Protein AF-A0A3M6QU69-F1 (afdb_monomer_lite)

Foldseek 3Di:
DLVVVLVVLVVVLVVLLVVLVVVLVCLVVPPDDPVVSVVSVVVSVVVNVCSVVVSVVVSCVVCVVCPVPPD

Sequence (71 aa):
MKRQFAKNTQARCLAAIELLGAIVGELENSGCDAAGQEKIKRAAGVLIGEIEVGSLSIIYENHPDLDGLGS

Structure (mmCIF, N/CA/C/O backbone):
data_AF-A0A3M6QU69-F1
#
_entry.id   AF-A0A3M6QU69-F1
#
loop_
_atom_site.group_PDB
_atom_site.id
_atom_site.type_symbol
_atom_site.label_atom_id
_atom_site.label_alt_id
_atom_site.label_comp_id
_atom_site.label_asym_id
_atom_site.label_entity_id
_atom_site.label_seq_id
_atom_site.pdbx_PDB_ins_code
_atom_site.Cartn_x
_atom_site.Cartn_y
_atom_site.Cartn_z
_atom_site.occupancy
_atom_site.B_iso_or_equiv
_atom_site.auth_seq_id
_atom_site.auth_comp_id
_atom_site.auth_asym_id
_atom_site.auth_atom_id
_atom_site.pdbx_PDB_model_num
ATOM 1 N N . MET A 1 1 ? 15.400 -9.001 -20.000 1.00 64.44 1 MET A N 1
ATOM 2 C CA . MET A 1 1 ? 15.912 -8.661 -18.653 1.00 64.44 1 MET A CA 1
ATOM 3 C C . MET A 1 1 ? 15.153 -7.481 -18.033 1.00 64.44 1 MET A C 1
ATOM 5 O O . MET A 1 1 ? 14.510 -7.692 -17.017 1.00 64.44 1 MET A O 1
ATOM 9 N N . LYS A 1 2 ? 15.087 -6.305 -18.682 1.00 72.56 2 LYS A N 1
ATOM 10 C CA . LYS A 1 2 ? 14.380 -5.099 -18.179 1.00 72.56 2 LYS A CA 1
ATOM 11 C C . LYS A 1 2 ? 12.894 -5.296 -17.827 1.00 72.56 2 LYS A C 1
ATOM 13 O O . LYS A 1 2 ? 12.462 -4.980 -16.727 1.00 72.56 2 LYS A O 1
ATOM 18 N N . ARG A 1 3 ? 12.117 -5.926 -18.722 1.00 75.75 3 ARG A N 1
ATOM 19 C CA . ARG A 1 3 ? 10.702 -6.271 -18.461 1.00 75.75 3 ARG A CA 1
ATOM 20 C C . ARG A 1 3 ? 10.521 -7.222 -17.272 1.00 75.75 3 ARG A C 1
ATOM 22 O O . ARG A 1 3 ? 9.501 -7.156 -16.602 1.00 75.75 3 ARG A O 1
ATOM 29 N N . GLN A 1 4 ? 11.492 -8.104 -17.014 1.00 83.69 4 GLN A N 1
ATOM 30 C CA . GLN A 1 4 ? 11.429 -9.018 -15.871 1.00 83.69 4 GLN A CA 1
ATOM 31 C C . GLN A 1 4 ? 11.711 -8.278 -14.562 1.00 83.69 4 GLN A C 1
ATOM 33 O O . GLN A 1 4 ? 11.041 -8.541 -13.573 1.00 83.69 4 GLN A O 1
ATOM 38 N N . PHE A 1 5 ? 12.652 -7.330 -14.567 1.00 84.31 5 PHE A N 1
ATOM 39 C CA . PHE A 1 5 ? 12.890 -6.448 -13.426 1.00 84.31 5 PHE A CA 1
ATOM 40 C C . PHE A 1 5 ? 11.636 -5.637 -13.084 1.00 84.31 5 PHE A C 1
ATOM 42 O O . PHE A 1 5 ? 11.164 -5.723 -11.957 1.00 84.31 5 PHE A O 1
ATOM 49 N N . ALA A 1 6 ? 11.035 -4.953 -14.066 1.00 80.81 6 ALA A N 1
ATOM 50 C CA . ALA A 1 6 ? 9.815 -4.171 -13.853 1.00 80.81 6 ALA A CA 1
ATOM 51 C C . ALA A 1 6 ? 8.664 -5.024 -13.291 1.00 80.81 6 ALA A C 1
ATOM 53 O O . ALA A 1 6 ? 8.055 -4.650 -12.292 1.00 80.81 6 ALA A O 1
ATOM 54 N N . LYS A 1 7 ? 8.430 -6.215 -13.864 1.00 84.25 7 LYS A N 1
ATOM 55 C CA . LYS A 1 7 ? 7.428 -7.168 -13.359 1.00 84.25 7 LYS A CA 1
ATOM 56 C C . LYS A 1 7 ? 7.720 -7.631 -11.932 1.00 84.25 7 LYS A C 1
ATOM 58 O O . LYS A 1 7 ? 6.806 -7.698 -11.121 1.00 84.25 7 LYS A O 1
ATOM 63 N N . ASN A 1 8 ? 8.978 -7.940 -11.615 1.00 87.69 8 ASN A N 1
ATOM 64 C CA . ASN A 1 8 ? 9.368 -8.367 -10.271 1.00 87.69 8 ASN A CA 1
ATOM 65 C C . ASN A 1 8 ? 9.192 -7.234 -9.249 1.00 87.69 8 ASN A C 1
ATOM 67 O O . ASN A 1 8 ? 8.726 -7.486 -8.141 1.00 87.69 8 ASN A O 1
ATOM 71 N N . THR A 1 9 ? 9.544 -5.999 -9.614 1.00 86.88 9 THR A N 1
ATOM 72 C CA . THR A 1 9 ? 9.351 -4.816 -8.766 1.00 86.88 9 THR A CA 1
ATOM 73 C C . THR A 1 9 ? 7.865 -4.570 -8.519 1.00 86.88 9 THR A C 1
ATOM 75 O O . THR A 1 9 ? 7.457 -4.508 -7.364 1.00 86.88 9 THR A O 1
ATOM 78 N N . GLN A 1 10 ? 7.040 -4.557 -9.572 1.00 86.19 10 GLN A N 1
ATOM 79 C CA . GLN A 1 10 ? 5.583 -4.422 -9.449 1.00 86.19 10 GLN A CA 1
ATOM 80 C C . GLN A 1 10 ? 4.969 -5.523 -8.579 1.00 86.19 10 GLN A C 1
ATOM 82 O O . GLN A 1 10 ? 4.183 -5.220 -7.689 1.00 86.19 10 GLN A O 1
ATOM 87 N N . ALA A 1 11 ? 5.361 -6.786 -8.775 1.00 88.25 11 ALA A N 1
ATOM 88 C CA . ALA A 1 11 ? 4.848 -7.904 -7.982 1.00 88.25 11 ALA A CA 1
ATOM 89 C C . ALA A 1 11 ? 5.190 -7.771 -6.488 1.00 88.25 11 ALA A C 1
ATOM 91 O O . ALA A 1 11 ? 4.356 -8.057 -5.633 1.00 88.25 11 ALA A O 1
ATOM 92 N N . ARG A 1 12 ? 6.403 -7.306 -6.157 1.00 90.56 12 ARG A N 1
ATOM 93 C CA . ARG A 1 12 ? 6.807 -7.070 -4.762 1.00 90.56 12 ARG A CA 1
ATOM 94 C C . ARG A 1 12 ? 6.051 -5.902 -4.132 1.00 90.56 12 ARG A C 1
ATOM 96 O O . ARG A 1 12 ? 5.661 -6.001 -2.974 1.00 90.56 12 ARG A O 1
ATOM 103 N N . CYS A 1 13 ? 5.851 -4.822 -4.882 1.00 91.56 13 CYS A N 1
ATOM 104 C CA . CYS A 1 13 ? 5.081 -3.665 -4.431 1.00 91.56 13 CYS A CA 1
ATOM 105 C C . CYS A 1 13 ? 3.612 -4.033 -4.199 1.00 91.56 13 CYS A C 1
ATOM 107 O O . CYS A 1 13 ? 3.072 -3.710 -3.146 1.00 91.56 13 CYS A O 1
ATOM 109 N N . LEU A 1 14 ? 3.006 -4.791 -5.118 1.00 92.12 14 LEU A N 1
ATOM 110 C CA . LEU A 1 14 ? 1.638 -5.286 -4.972 1.00 92.12 14 LEU A CA 1
ATOM 111 C C . LEU A 1 14 ? 1.486 -6.149 -3.714 1.00 92.12 14 LEU A C 1
ATOM 113 O O . LEU A 1 14 ? 0.598 -5.892 -2.911 1.00 92.12 14 LEU A O 1
ATOM 117 N N . ALA A 1 15 ? 2.403 -7.093 -3.481 1.00 93.94 15 ALA A N 1
ATOM 118 C CA . ALA A 1 15 ? 2.375 -7.926 -2.279 1.00 93.94 15 AL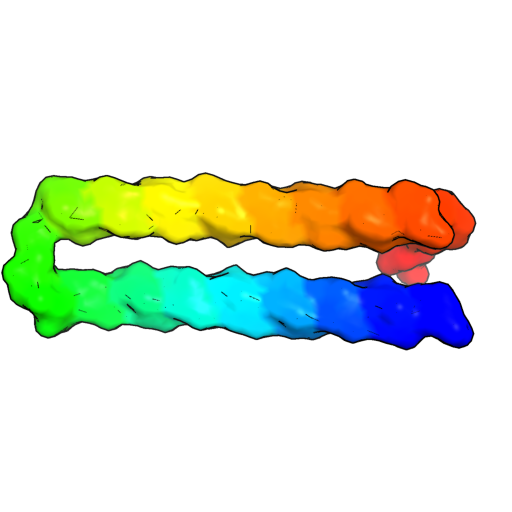A A CA 1
ATOM 119 C C . ALA A 1 15 ? 2.481 -7.101 -0.980 1.00 93.94 15 ALA A C 1
ATOM 121 O O . ALA A 1 15 ? 1.837 -7.417 0.018 1.00 93.94 15 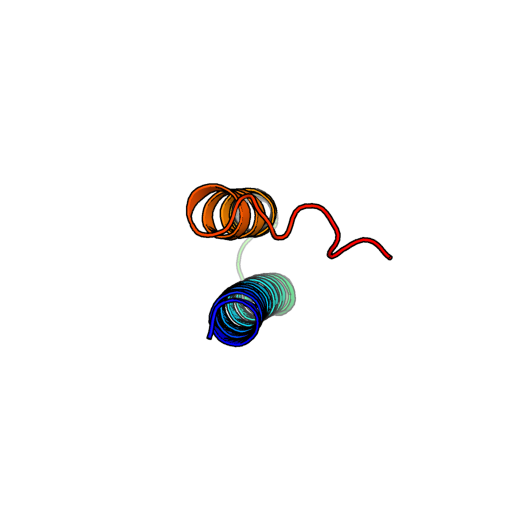ALA A O 1
ATOM 122 N N . ALA A 1 16 ? 3.277 -6.026 -0.973 1.00 93.88 16 ALA A N 1
ATOM 123 C CA . ALA A 1 16 ? 3.376 -5.134 0.182 1.00 93.88 16 ALA A CA 1
ATOM 124 C C . ALA A 1 16 ? 2.075 -4.347 0.424 1.00 93.88 16 ALA A C 1
ATOM 126 O O . ALA A 1 16 ? 1.648 -4.211 1.571 1.00 93.88 16 ALA A O 1
ATOM 127 N N . ILE A 1 17 ? 1.425 -3.876 -0.644 1.00 94.38 17 ILE A N 1
ATOM 128 C CA . ILE A 1 17 ? 0.125 -3.192 -0.573 1.00 94.38 17 ILE A CA 1
ATOM 129 C C . ILE A 1 17 ? -0.956 -4.143 -0.051 1.00 94.38 17 ILE A C 1
ATOM 131 O O . ILE A 1 17 ? -1.708 -3.776 0.849 1.00 94.38 17 ILE A O 1
ATOM 135 N N . GLU A 1 18 ? -1.003 -5.376 -0.556 1.00 94.81 18 GLU A N 1
ATOM 136 C CA . GLU A 1 18 ? -1.943 -6.405 -0.097 1.00 94.81 18 GLU A CA 1
ATOM 137 C C . GLU A 1 18 ? -1.773 -6.704 1.399 1.00 94.81 18 GLU A C 1
ATOM 139 O O . GLU A 1 18 ? -2.761 -6.771 2.131 1.00 94.81 18 GLU A O 1
ATOM 144 N N . LEU A 1 19 ? -0.529 -6.809 1.882 1.00 95.81 19 LEU A N 1
ATOM 145 C CA . LEU A 1 19 ? -0.243 -7.000 3.307 1.00 95.81 19 LEU A CA 1
ATOM 146 C C . LEU A 1 19 ? -0.711 -5.818 4.164 1.00 95.81 19 LEU A C 1
ATOM 148 O O . LEU A 1 19 ? -1.302 -6.029 5.222 1.00 95.81 19 LEU A O 1
ATOM 152 N N . LEU A 1 20 ? -0.480 -4.580 3.717 1.00 94.75 20 LEU A N 1
ATOM 153 C CA . LEU A 1 20 ? -0.970 -3.387 4.414 1.00 94.75 20 LEU A CA 1
ATOM 154 C C . LEU A 1 20 ? -2.503 -3.349 4.445 1.00 94.75 20 LEU A C 1
ATOM 156 O O . LEU A 1 20 ? -3.085 -3.048 5.486 1.00 94.75 20 LEU A O 1
ATOM 160 N N . GLY A 1 21 ? -3.156 -3.713 3.339 1.00 92.81 21 GLY A N 1
ATOM 161 C CA . GLY A 1 21 ? -4.610 -3.837 3.264 1.00 92.81 21 GLY A CA 1
ATOM 162 C C . GLY A 1 21 ? -5.159 -4.891 4.227 1.00 92.81 21 GLY A C 1
ATOM 163 O O . GLY A 1 21 ? -6.137 -4.629 4.924 1.00 92.81 21 GLY A O 1
ATOM 164 N N . ALA A 1 22 ? -4.500 -6.047 4.332 1.00 94.19 22 ALA A N 1
ATOM 165 C CA . ALA A 1 22 ? -4.872 -7.094 5.282 1.00 94.19 22 ALA A CA 1
ATOM 166 C C . ALA A 1 22 ? -4.733 -6.624 6.738 1.00 94.19 22 ALA A C 1
ATOM 168 O O . ALA A 1 22 ? -5.654 -6.810 7.529 1.00 94.19 22 ALA A O 1
ATOM 169 N N . ILE A 1 23 ? -3.630 -5.945 7.082 1.00 91.81 23 ILE A N 1
ATOM 170 C CA . ILE A 1 23 ? -3.443 -5.347 8.415 1.00 91.81 23 ILE A CA 1
ATOM 171 C C . ILE A 1 23 ? -4.589 -4.384 8.729 1.00 91.81 23 ILE A C 1
ATOM 173 O O . ILE A 1 23 ? -5.147 -4.434 9.821 1.00 91.81 23 ILE A O 1
ATOM 177 N N . VAL A 1 24 ? -4.960 -3.531 7.770 1.00 93.00 24 VAL A N 1
ATOM 178 C CA . VAL A 1 24 ? -6.077 -2.592 7.925 1.00 93.00 24 VAL A CA 1
ATOM 179 C C . VAL A 1 24 ? -7.413 -3.316 8.105 1.00 93.00 24 VAL A C 1
ATOM 181 O O . VAL A 1 24 ? -8.207 -2.895 8.943 1.00 93.00 24 VAL A O 1
ATOM 184 N N . GLY A 1 25 ? -7.656 -4.400 7.365 1.00 89.94 25 GLY A N 1
ATOM 185 C CA . GLY A 1 25 ? -8.871 -5.212 7.488 1.00 89.94 25 GLY A CA 1
ATOM 186 C C . GLY A 1 25 ? -9.013 -5.894 8.852 1.00 89.94 25 GLY A C 1
ATOM 187 O O . GLY A 1 25 ? -10.115 -5.987 9.382 1.00 89.94 25 GLY A O 1
ATOM 188 N N . GLU A 1 26 ? -7.901 -6.297 9.466 1.00 93.38 26 GLU A N 1
ATOM 189 C CA . GLU A 1 26 ? -7.891 -6.925 10.794 1.00 93.38 26 GLU A CA 1
ATOM 190 C C . GLU A 1 26 ? -8.003 -5.915 11.954 1.00 93.38 26 GLU A C 1
ATOM 192 O O . GLU A 1 26 ? -8.255 -6.304 13.099 1.00 93.38 26 GLU A O 1
ATOM 197 N N . LEU A 1 27 ? -7.861 -4.606 11.696 1.00 91.31 27 LEU A N 1
ATOM 198 C CA . LEU A 1 27 ? -7.909 -3.583 12.751 1.00 91.31 27 LEU A CA 1
ATOM 199 C C . LEU A 1 27 ? -9.231 -3.572 13.513 1.00 91.31 27 LEU A C 1
ATOM 201 O O . LEU A 1 27 ? -9.226 -3.340 14.722 1.00 91.31 27 LEU A O 1
ATOM 205 N N . GLU A 1 28 ? -10.342 -3.846 12.835 1.00 82.31 28 GLU A N 1
ATOM 206 C CA . GLU A 1 28 ? -11.677 -3.814 13.442 1.00 82.31 28 GLU A CA 1
ATOM 207 C C . GLU A 1 28 ? -11.863 -4.935 14.477 1.00 82.31 28 GLU A C 1
ATOM 209 O O . GLU A 1 28 ? -12.602 -4.765 15.444 1.00 82.31 28 GLU A O 1
ATOM 214 N N . ASN A 1 29 ? -11.105 -6.030 14.344 1.00 89.06 29 ASN A N 1
ATOM 215 C CA . ASN A 1 29 ? -11.116 -7.176 15.259 1.00 89.06 29 ASN A CA 1
ATOM 216 C C . ASN A 1 29 ? -9.965 -7.153 16.284 1.00 89.06 29 ASN A C 1
ATOM 218 O O . ASN A 1 29 ? -9.884 -8.023 17.149 1.00 89.06 29 ASN A O 1
ATOM 222 N N . SER A 1 30 ? -9.073 -6.160 16.217 1.00 87.19 30 SER A N 1
ATOM 223 C CA . SER A 1 30 ? -7.845 -6.099 17.029 1.00 87.19 30 SER A CA 1
ATOM 224 C C . SER A 1 3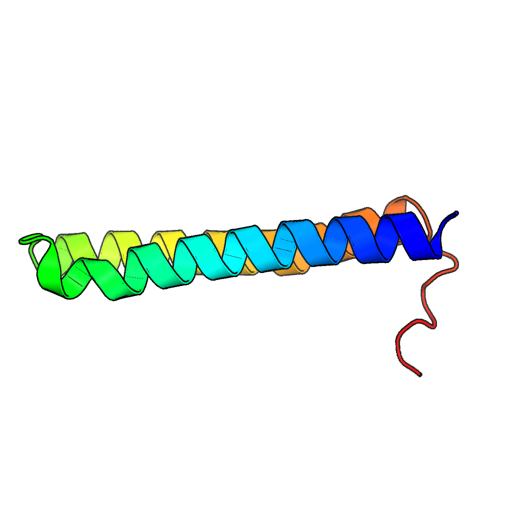0 ? -8.050 -5.657 18.485 1.00 87.19 30 SER A C 1
ATOM 226 O O . SER A 1 30 ? -7.113 -5.698 19.282 1.00 87.19 30 SER A O 1
ATOM 228 N N . GLY A 1 31 ? -9.248 -5.177 18.841 1.00 87.81 31 GLY A N 1
ATOM 229 C CA . GLY A 1 31 ? -9.515 -4.556 20.144 1.00 87.81 31 GLY A CA 1
ATOM 230 C C . GLY A 1 31 ? -8.882 -3.166 20.322 1.00 87.81 31 GLY A C 1
ATOM 231 O O . GLY A 1 31 ? -8.957 -2.598 21.411 1.00 87.81 31 GLY A O 1
ATOM 232 N N . CYS A 1 32 ? -8.270 -2.606 19.271 1.00 89.81 32 CYS A N 1
ATOM 233 C CA . CYS A 1 32 ? -7.789 -1.226 19.241 1.00 89.81 32 CYS A CA 1
ATOM 234 C C . CYS A 1 32 ? -8.971 -0.241 19.260 1.00 89.81 32 CYS A C 1
ATOM 236 O O . CYS A 1 32 ? -10.013 -0.507 18.659 1.00 89.81 32 CYS A O 1
ATOM 238 N N . ASP A 1 33 ? -8.819 0.904 19.927 1.00 94.06 33 ASP A N 1
ATOM 239 C CA . ASP A 1 33 ? -9.846 1.944 19.934 1.00 94.06 33 ASP A CA 1
ATOM 240 C C . ASP A 1 33 ? -9.965 2.636 18.564 1.00 94.06 33 ASP A C 1
ATOM 242 O O . ASP A 1 33 ? -9.057 2.599 17.735 1.00 94.06 33 ASP A O 1
ATOM 246 N N . ALA A 1 34 ? -11.096 3.296 18.305 1.00 91.69 34 ALA A N 1
ATOM 247 C CA . ALA A 1 34 ? -11.350 3.921 17.003 1.00 91.69 34 ALA A CA 1
ATOM 248 C C . ALA A 1 34 ? -10.273 4.957 16.615 1.00 91.69 34 ALA A C 1
ATOM 250 O O . ALA A 1 34 ? -9.915 5.086 15.444 1.00 91.69 34 ALA A O 1
ATOM 251 N N . ALA A 1 35 ? -9.721 5.676 17.599 1.00 93.69 35 ALA A N 1
ATOM 252 C CA . ALA A 1 35 ? -8.669 6.661 17.371 1.00 93.69 35 ALA A CA 1
ATOM 253 C C . ALA A 1 35 ? -7.336 6.011 16.958 1.00 93.69 35 ALA A C 1
ATOM 255 O O . ALA A 1 35 ? -6.642 6.530 16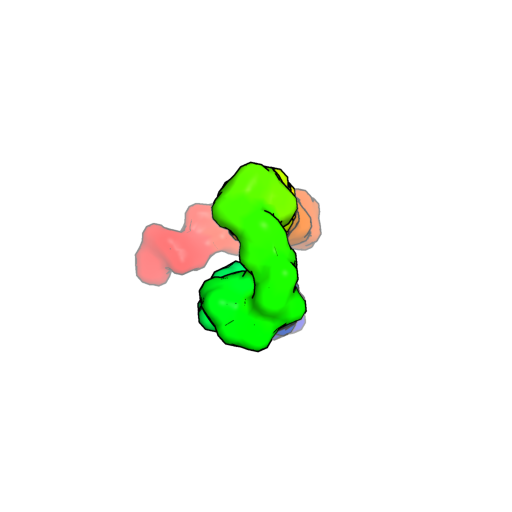.080 1.00 93.69 35 ALA A O 1
ATOM 256 N N . GLY A 1 36 ? -6.967 4.887 17.574 1.00 93.44 36 GLY A N 1
ATOM 257 C CA . GLY A 1 36 ? -5.800 4.092 17.212 1.00 93.44 36 GLY A CA 1
ATOM 258 C C . GLY A 1 36 ? -5.968 3.419 15.854 1.00 93.44 36 GLY A C 1
ATOM 259 O O . GLY A 1 36 ? -5.057 3.494 15.028 1.00 93.44 36 GLY A O 1
ATOM 260 N N . GLN A 1 37 ? -7.154 2.872 15.576 1.00 93.75 37 GLN A N 1
ATOM 261 C CA . GLN A 1 37 ? -7.486 2.310 14.267 1.00 93.75 37 GLN A CA 1
ATOM 262 C C . GLN A 1 37 ? -7.316 3.351 13.156 1.00 93.75 37 GLN A C 1
ATOM 264 O O . GLN A 1 37 ? -6.651 3.067 12.163 1.00 93.75 37 GLN A O 1
A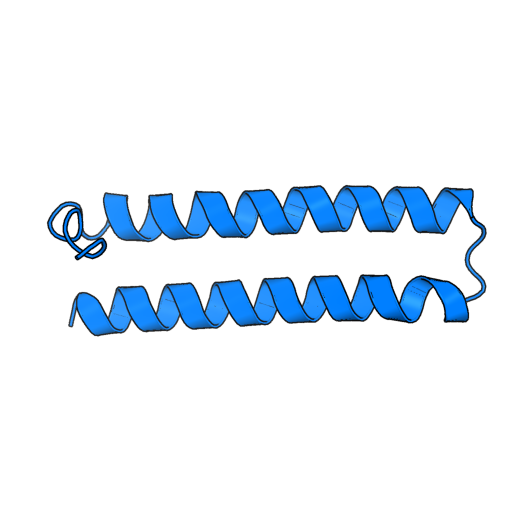TOM 269 N N . GLU A 1 38 ? -7.827 4.576 13.330 1.00 94.44 38 GLU A N 1
ATOM 270 C CA . GLU A 1 38 ? -7.670 5.618 12.307 1.00 94.44 38 GLU A CA 1
ATOM 271 C C . GLU A 1 38 ? -6.225 6.080 12.108 1.00 94.44 38 GLU A C 1
ATOM 273 O O . GLU A 1 38 ? -5.798 6.354 10.984 1.00 94.44 38 GLU A O 1
ATOM 278 N N . LYS A 1 39 ? -5.420 6.124 13.175 1.00 94.50 39 LYS A N 1
ATOM 279 C CA . LYS A 1 39 ? -3.985 6.409 13.031 1.00 94.50 39 LYS A CA 1
ATOM 280 C C . LYS A 1 39 ? -3.293 5.356 12.169 1.00 94.50 39 LYS A C 1
ATOM 282 O O . LYS A 1 39 ? -2.491 5.720 11.309 1.00 94.50 39 LYS A O 1
ATOM 287 N N . ILE A 1 40 ? -3.612 4.078 12.374 1.00 93.44 40 ILE A N 1
ATOM 288 C CA . ILE A 1 40 ? -3.012 2.979 11.610 1.00 93.44 40 ILE A CA 1
ATOM 289 C C . ILE A 1 40 ? -3.530 2.982 10.169 1.00 93.44 40 ILE A C 1
ATOM 291 O O . ILE A 1 40 ? -2.718 2.903 9.251 1.00 93.44 40 ILE A O 1
ATOM 295 N N . LYS A 1 41 ? -4.841 3.167 9.950 1.00 94.25 41 LYS A N 1
ATOM 296 C CA . LYS A 1 41 ? -5.444 3.312 8.612 1.00 94.25 41 LYS A CA 1
ATOM 297 C C . LYS A 1 41 ? -4.769 4.427 7.815 1.00 94.25 41 LYS A C 1
ATOM 299 O O . LYS A 1 41 ? -4.344 4.208 6.682 1.00 94.25 41 LYS A O 1
ATOM 304 N N . ARG A 1 42 ? -4.585 5.602 8.426 1.00 95.44 42 ARG A N 1
ATOM 305 C CA . ARG A 1 42 ? -3.891 6.729 7.791 1.00 95.44 42 ARG A CA 1
ATOM 306 C C . ARG A 1 42 ? -2.432 6.403 7.471 1.00 95.44 42 ARG A C 1
ATOM 308 O O . ARG A 1 42 ? -1.987 6.698 6.366 1.00 95.44 42 ARG A O 1
ATOM 315 N N . ALA A 1 43 ? -1.693 5.811 8.409 1.00 95.00 43 ALA A N 1
ATOM 316 C CA . ALA A 1 43 ? -0.293 5.447 8.188 1.00 95.00 43 ALA A CA 1
ATOM 317 C C . ALA A 1 43 ? -0.141 4.409 7.063 1.00 95.00 43 ALA A C 1
ATOM 319 O O . ALA A 1 43 ? 0.705 4.573 6.188 1.00 95.00 43 ALA A O 1
ATOM 320 N N . ALA A 1 44 ? -1.001 3.388 7.040 1.00 94.50 44 ALA A N 1
ATOM 321 C CA . ALA A 1 44 ? -1.035 2.391 5.978 1.00 94.50 44 ALA A CA 1
ATOM 322 C C . ALA A 1 44 ? -1.355 3.025 4.615 1.00 94.50 44 ALA A C 1
ATOM 324 O O . ALA A 1 44 ? -0.685 2.719 3.635 1.00 94.50 44 ALA A O 1
ATOM 325 N N . GLY A 1 45 ? -2.312 3.958 4.558 1.00 94.38 45 GLY A N 1
ATOM 326 C CA . GLY A 1 45 ? -2.640 4.689 3.330 1.00 94.38 45 GLY A CA 1
ATOM 327 C C . GLY A 1 45 ? -1.471 5.509 2.773 1.00 94.38 45 GLY A C 1
ATOM 328 O O . GLY A 1 45 ? -1.238 5.489 1.567 1.00 94.38 45 GLY A O 1
ATOM 329 N N . VAL A 1 46 ? -0.698 6.180 3.638 1.00 95.81 46 VAL A N 1
ATOM 330 C CA . VAL A 1 46 ? 0.525 6.897 3.224 1.00 95.81 46 VAL A CA 1
ATOM 331 C C . VAL A 1 46 ? 1.549 5.927 2.638 1.00 95.81 46 VAL A C 1
ATOM 333 O O . VAL A 1 46 ? 2.049 6.165 1.543 1.00 95.81 46 VAL A O 1
ATOM 336 N N . LEU A 1 47 ? 1.808 4.808 3.320 1.00 95.19 47 LEU A N 1
ATOM 337 C CA . LEU A 1 47 ? 2.767 3.802 2.856 1.00 95.19 47 LEU A CA 1
ATOM 338 C C . LEU A 1 47 ? 2.357 3.172 1.520 1.00 95.19 47 LEU A C 1
ATOM 340 O O . LEU A 1 47 ? 3.212 2.960 0.667 1.00 95.19 47 LEU A O 1
ATOM 344 N N . ILE A 1 48 ? 1.064 2.899 1.314 1.00 92.75 48 ILE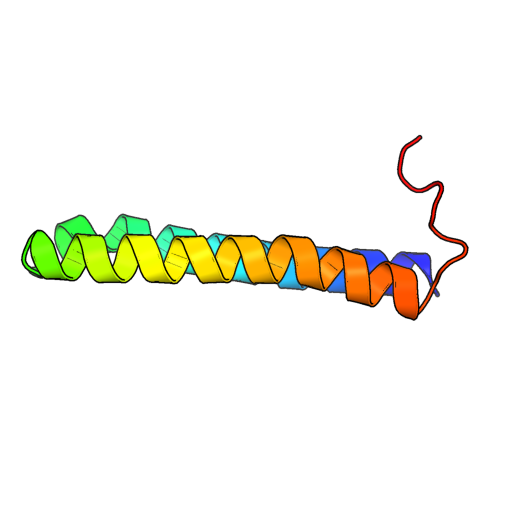 A N 1
ATOM 345 C CA . ILE A 1 48 ? 0.551 2.401 0.029 1.00 92.75 48 ILE A CA 1
ATOM 346 C C . ILE A 1 48 ? 0.869 3.404 -1.084 1.00 92.75 48 ILE A C 1
ATOM 348 O O . ILE A 1 48 ? 1.478 3.022 -2.081 1.00 92.75 48 ILE A O 1
ATOM 352 N N . GLY A 1 49 ? 0.545 4.687 -0.887 1.00 90.56 49 GLY A N 1
ATOM 353 C CA . GLY A 1 49 ? 0.836 5.725 -1.878 1.00 90.56 49 GLY A CA 1
ATOM 354 C C . GLY A 1 49 ? 2.335 5.880 -2.167 1.00 90.56 49 GLY A C 1
ATOM 355 O O . GLY A 1 49 ? 2.734 6.013 -3.323 1.00 90.56 49 GLY A O 1
ATOM 356 N N . GLU A 1 50 ? 3.185 5.807 -1.139 1.00 94.12 50 GLU A N 1
ATOM 357 C CA . GLU A 1 50 ? 4.645 5.837 -1.299 1.00 94.12 50 GLU A CA 1
ATOM 358 C C . GLU A 1 50 ? 5.171 4.629 -2.084 1.00 94.12 50 GLU A C 1
ATOM 360 O O . GLU A 1 50 ? 6.052 4.784 -2.931 1.00 94.12 50 GLU A O 1
ATOM 365 N N . ILE A 1 51 ? 4.624 3.434 -1.849 1.00 91.00 51 ILE A N 1
ATOM 366 C CA . ILE A 1 51 ? 4.989 2.222 -2.590 1.00 91.00 51 ILE A CA 1
ATOM 367 C C . ILE A 1 51 ? 4.573 2.345 -4.059 1.00 91.00 51 ILE A C 1
ATOM 369 O O . ILE A 1 51 ? 5.370 2.019 -4.939 1.00 91.00 51 ILE A O 1
ATOM 373 N N . GLU A 1 52 ? 3.360 2.823 -4.341 1.00 86.25 52 GLU A N 1
ATOM 374 C CA . GLU A 1 52 ? 2.862 2.994 -5.710 1.00 86.25 52 GLU A CA 1
ATOM 375 C C . GLU A 1 52 ? 3.735 3.975 -6.498 1.00 86.25 52 GLU A C 1
ATOM 377 O O . GLU A 1 52 ? 4.282 3.612 -7.545 1.00 86.25 52 GLU A O 1
ATOM 382 N N . VAL A 1 53 ? 3.951 5.179 -5.961 1.00 87.38 53 VAL A N 1
ATOM 383 C CA . VAL A 1 53 ? 4.769 6.217 -6.609 1.00 87.38 53 VAL A CA 1
ATOM 384 C C . VAL A 1 53 ? 6.234 5.789 -6.694 1.00 87.38 53 VAL A C 1
ATOM 386 O O . VAL A 1 53 ? 6.847 5.882 -7.758 1.00 87.38 53 VAL A O 1
ATOM 389 N N . GLY A 1 54 ? 6.793 5.260 -5.605 1.00 86.31 54 GLY A N 1
ATOM 390 C CA . GLY A 1 54 ? 8.187 4.825 -5.548 1.00 86.31 54 GLY A CA 1
ATOM 391 C C . GLY A 1 54 ? 8.489 3.672 -6.504 1.00 86.31 54 GLY A C 1
ATOM 392 O O . GLY A 1 54 ? 9.558 3.641 -7.113 1.00 86.31 54 GLY A O 1
ATOM 393 N N . SER A 1 55 ? 7.545 2.746 -6.700 1.00 83.56 55 SER A N 1
ATOM 394 C CA . SER A 1 55 ? 7.710 1.643 -7.653 1.00 83.56 55 SER A CA 1
ATOM 395 C C . SER A 1 55 ? 7.857 2.139 -9.091 1.00 83.56 55 SER A C 1
ATOM 397 O O . SER A 1 55 ? 8.713 1.642 -9.826 1.00 83.56 55 SER A O 1
ATOM 399 N N . LEU A 1 56 ? 7.077 3.157 -9.469 1.00 78.94 56 LEU A N 1
ATOM 400 C CA . LEU A 1 56 ? 7.167 3.801 -10.772 1.00 78.94 56 LEU A CA 1
ATOM 401 C C . LEU A 1 56 ? 8.513 4.511 -10.908 1.00 78.94 56 LEU A C 1
ATOM 403 O O . LEU A 1 56 ? 9.231 4.235 -11.867 1.00 78.94 56 LEU A O 1
ATOM 407 N N . SER A 1 57 ? 8.909 5.329 -9.927 1.00 83.56 57 SER A N 1
ATOM 408 C CA . SER A 1 57 ? 10.211 6.011 -9.929 1.00 83.56 57 SER A CA 1
ATOM 409 C C . SER A 1 57 ? 11.380 5.039 -10.100 1.00 83.56 57 SER A C 1
ATOM 411 O O . SER A 1 57 ? 12.211 5.243 -10.977 1.00 83.56 57 SER A O 1
ATOM 413 N N . ILE A 1 58 ? 11.406 3.926 -9.357 1.00 82.88 58 ILE A N 1
ATOM 414 C CA . ILE A 1 58 ? 12.466 2.910 -9.472 1.00 82.88 58 ILE A CA 1
ATOM 415 C C . ILE A 1 58 ? 12.499 2.299 -10.877 1.00 82.88 58 ILE A C 1
ATOM 417 O O . ILE A 1 58 ? 13.578 2.075 -11.431 1.00 82.88 58 ILE A O 1
ATOM 421 N N . ILE A 1 59 ? 11.341 1.998 -11.466 1.00 80.88 59 ILE A N 1
ATOM 422 C CA . ILE A 1 59 ? 11.271 1.427 -12.816 1.00 80.88 59 ILE A CA 1
ATOM 423 C C . ILE A 1 59 ? 11.767 2.443 -13.852 1.00 80.88 59 ILE A C 1
ATOM 425 O O . ILE A 1 59 ? 12.580 2.075 -14.700 1.00 80.88 59 ILE A O 1
ATOM 429 N N . TYR A 1 60 ? 11.337 3.701 -13.751 1.00 78.50 60 TYR A N 1
ATOM 430 C CA . TYR A 1 60 ? 11.718 4.777 -14.667 1.00 78.50 60 TYR A CA 1
ATOM 431 C C . TYR A 1 60 ? 13.196 5.165 -14.557 1.00 78.50 60 TYR A C 1
ATOM 433 O O . TYR A 1 60 ? 13.850 5.342 -15.579 1.00 78.50 60 TYR A O 1
ATOM 441 N N . GLU A 1 61 ? 13.757 5.241 -13.351 1.00 81.31 61 GLU A N 1
ATOM 442 C CA . GLU A 1 61 ? 15.178 5.550 -13.142 1.00 81.31 61 GLU A CA 1
ATOM 443 C C . GLU A 1 61 ? 16.091 4.453 -13.697 1.00 81.31 61 GLU A C 1
ATOM 445 O O . GLU A 1 61 ? 17.108 4.737 -14.329 1.00 81.31 61 GLU A O 1
ATOM 450 N N . ASN A 1 62 ? 15.728 3.183 -13.490 1.00 77.12 62 ASN A N 1
ATOM 451 C CA . ASN A 1 62 ? 16.544 2.059 -13.953 1.00 77.12 62 ASN A CA 1
ATOM 452 C C . ASN A 1 62 ? 16.357 1.781 -15.448 1.00 77.12 62 ASN A C 1
ATOM 454 O O . ASN A 1 62 ? 17.274 1.288 -16.116 1.00 77.12 62 ASN A O 1
ATOM 458 N N . HIS A 1 63 ? 15.169 2.061 -15.980 1.00 78.31 63 HIS A N 1
ATOM 459 C CA . HIS A 1 63 ? 14.784 1.763 -17.353 1.00 78.31 63 HIS A CA 1
ATOM 460 C C . HIS A 1 63 ? 13.908 2.890 -17.931 1.00 78.31 63 HIS A C 1
ATOM 462 O O . HIS A 1 63 ? 12.717 2.675 -18.171 1.00 78.31 63 HIS A O 1
ATOM 468 N N . PRO A 1 64 ? 14.485 4.075 -18.210 1.00 69.19 64 PRO A N 1
ATOM 469 C CA . PRO A 1 64 ? 13.741 5.220 -18.749 1.00 69.19 64 PRO A CA 1
ATOM 470 C C . PRO A 1 64 ? 13.154 4.935 -20.139 1.00 69.19 64 PRO A C 1
ATOM 472 O O . PRO A 1 64 ? 12.235 5.607 -20.583 1.00 69.19 64 PRO A O 1
ATOM 475 N N . ASP A 1 65 ? 13.646 3.895 -20.819 1.00 68.88 65 ASP A N 1
ATOM 476 C CA . ASP A 1 65 ? 13.112 3.389 -22.083 1.00 68.88 65 ASP A CA 1
ATOM 477 C C . ASP A 1 65 ? 11.783 2.618 -21.950 1.00 68.88 65 ASP A C 1
ATOM 479 O O . ASP A 1 65 ? 11.184 2.254 -22.961 1.00 68.88 65 ASP A O 1
ATOM 483 N N . LEU A 1 66 ? 11.306 2.355 -20.727 1.00 67.19 66 LEU A N 1
ATOM 484 C CA . LEU A 1 66 ? 10.014 1.704 -20.464 1.00 67.19 66 LEU A CA 1
ATOM 485 C C . LEU A 1 66 ? 8.825 2.678 -20.402 1.00 67.19 66 LEU A C 1
ATOM 487 O O . LEU A 1 66 ? 7.718 2.242 -20.086 1.00 67.19 66 LEU A O 1
ATOM 491 N N . ASP A 1 67 ? 9.020 3.943 -20.785 1.00 57.47 67 ASP A N 1
ATOM 492 C CA . ASP A 1 67 ? 7.994 5.002 -20.845 1.00 57.47 67 ASP A CA 1
ATOM 493 C C . ASP A 1 67 ? 6.775 4.678 -21.732 1.00 57.47 67 ASP A C 1
ATOM 495 O O . ASP A 1 67 ? 5.748 5.344 -21.685 1.00 57.47 67 ASP A O 1
ATOM 499 N N . GLY A 1 68 ? 6.845 3.583 -22.492 1.00 53.00 68 GLY A N 1
ATOM 500 C CA . GLY A 1 68 ? 5.755 3.040 -23.302 1.00 53.00 68 GLY A CA 1
ATOM 501 C C . GLY A 1 68 ? 5.021 1.825 -22.720 1.00 53.00 68 GLY A C 1
ATOM 502 O O . GLY A 1 68 ? 4.316 1.161 -23.468 1.00 53.00 68 GLY A O 1
ATOM 503 N N . LEU A 1 69 ? 5.171 1.464 -21.436 1.00 52.41 69 LEU A N 1
ATOM 504 C CA . LEU A 1 69 ? 4.371 0.365 -20.847 1.00 52.41 69 LEU A CA 1
ATOM 505 C C . LEU A 1 69 ? 2.879 0.713 -20.666 1.00 52.41 69 LEU A C 1
ATOM 507 O O . LEU A 1 69 ? 2.095 -0.156 -20.289 1.00 52.41 69 LEU A O 1
ATOM 511 N N . GLY A 1 70 ? 2.490 1.953 -20.972 1.00 47.84 70 GLY A N 1
ATOM 512 C CA . GLY A 1 70 ? 1.109 2.368 -21.197 1.00 47.84 70 GLY A CA 1
ATOM 513 C C . GLY A 1 70 ? 0.720 2.336 -22.679 1.00 47.84 70 GLY A C 1
ATOM 514 O O . GLY A 1 70 ? 0.422 3.385 -23.239 1.00 47.84 70 GLY A O 1
ATOM 515 N N . SER A 1 71 ? 0.735 1.158 -23.311 1.00 42.00 71 SER A N 1
ATOM 516 C CA . SER A 1 71 ? -0.059 0.824 -24.512 1.00 42.00 71 SER A CA 1
ATOM 517 C C . SER A 1 71 ? -0.057 -0.679 -24.763 1.00 42.00 71 SER A C 1
ATOM 519 O O . SER A 1 71 ? 1.063 -1.234 -24.880 1.00 42.00 71 SER A O 1
#

Secondary structure (DSSP, 8-state):
-HHHHHHHHHHHHHHHHHHHHHHHHHGGGTT--HHHHHHHHHHHHHHHHHHHHHHHHHHHHH-GGGTT---

Radius of gyration: 15.71 Å; chains: 1; bounding box: 28×16×45 Å

Organism: NCBI:txid1076744

pLDDT: mean 85.13, std 12.15, range [42.0, 95.81]